Protein AF-A0A1E1WCF6-F1 (afdb_monomer)

Mean predicted aligned error: 4.02 Å

Solvent-accessible surface area (backbone atoms only — not comparable to full-atom values): 6535 Å² total; per-residue (Å²): 132,84,80,81,84,87,86,83,88,68,98,41,70,68,60,52,51,53,52,47,51,52,37,56,75,65,74,49,48,38,32,61,82,71,72,45,86,76,78,83,41,84,52,88,80,76,85,89,62,56,72,68,56,50,52,50,51,50,55,49,52,56,50,31,57,74,54,61,35,74,42,78,51,75,59,94,89,38,40,38,38,27,51,49,98,84,52,71,82,41,78,44,90,54,79,73,46,54,70,74,69,102

Organism: Pectinophora gossypiella (NCBI:txid13191)

Secondary structure (DSSP, 8-state):
-PPPPP----S-HHHHHHHHHHHHHTT-EEGGGGT--SS--EE-------HHHHHHHHHHHHHHHHTT-SEEEEETTEEEEESSSSSPPEEE-SSGGGGG--

pLDDT: mean 94.02, std 3.23, range [73.06, 97.62]

InterPro domains:
  IPR057251 FP protein, C-terminal domain [PF25298] (51-102)

Foldseek 3Di:
DDDDDDDDDDPDPVVLVVVQVVCVVVVFDWCVNVPNDDDTDTDDRDDDEDPQLVVVLVLLVVLCVVLQFPDWDDDPNWIWTHRDPVGDIDTDDHPVCSVVRD

Sequence (102 aa):
GRPKAIVAKLKSRMLRDSIISGVRAKKGISSTDIHIPGERRNLYVNEHLIPANKLLLKYVKEKAKIAKYQFVWVRDGKIFVRKDDTSALMLICDSTDLKKIT

Structure (mmCIF, N/CA/C/O backbone):
data_AF-A0A1E1WCF6-F1
#
_entry.id   AF-A0A1E1WCF6-F1
#
loop_
_atom_site.group_PDB
_atom_site.id
_atom_site.type_symbol
_atom_site.label_atom_id
_atom_site.label_alt_id
_atom_site.label_comp_id
_atom_site.label_asym_id
_atom_site.label_entity_id
_atom_site.label_seq_id
_atom_site.pdbx_PDB_ins_code
_atom_site.Cartn_x
_atom_site.Cartn_y
_atom_site.Cartn_z
_atom_site.occupancy
_atom_site.B_iso_or_equiv
_atom_site.auth_seq_id
_atom_site.auth_comp_id
_atom_site.auth_asym_id
_atom_site.auth_atom_id
_atom_site.pdbx_PDB_model_num
ATOM 1 N N . GLY A 1 1 ? -10.864 -13.083 -20.105 1.00 73.06 1 GLY A N 1
ATOM 2 C CA . GLY A 1 1 ? -10.601 -13.325 -18.667 1.00 73.06 1 GLY A CA 1
ATOM 3 C C . GLY A 1 1 ? -9.665 -12.263 -18.112 1.00 73.06 1 GLY A C 1
ATOM 4 O O . GLY A 1 1 ? -8.954 -11.643 -18.893 1.00 73.06 1 GLY A O 1
ATOM 5 N N . ARG A 1 2 ? -9.663 -12.020 -16.792 1.00 81.38 2 ARG A N 1
ATOM 6 C CA . ARG A 1 2 ? -8.744 -11.053 -16.157 1.00 81.38 2 ARG A CA 1
ATOM 7 C C . ARG A 1 2 ? -7.294 -11.570 -16.245 1.00 81.38 2 ARG A C 1
ATOM 9 O O . ARG A 1 2 ? -7.087 -12.743 -15.934 1.00 81.38 2 ARG A O 1
ATOM 16 N N . PRO A 1 3 ? -6.302 -10.744 -16.633 1.00 86.69 3 PRO A N 1
ATOM 17 C CA . PRO A 1 3 ? -4.902 -11.166 -16.670 1.00 86.69 3 PRO A CA 1
ATOM 18 C C . PRO A 1 3 ? -4.429 -11.672 -15.303 1.00 86.69 3 PRO A C 1
ATOM 20 O O . PRO A 1 3 ? -4.802 -11.111 -14.267 1.00 86.69 3 PRO A O 1
ATOM 23 N N . LYS A 1 4 ? -3.599 -12.722 -15.294 1.00 90.25 4 LYS A N 1
ATOM 24 C CA . LYS A 1 4 ? -2.969 -13.208 -14.059 1.00 90.25 4 LYS A CA 1
ATOM 25 C C . LYS A 1 4 ? -1.984 -12.157 -13.542 1.00 90.25 4 LYS A C 1
ATOM 27 O O . LYS A 1 4 ? -1.271 -11.530 -14.322 1.00 90.25 4 LYS A O 1
ATOM 32 N N . ALA A 1 5 ? -1.945 -11.971 -12.225 1.00 91.81 5 ALA A N 1
ATOM 33 C CA . ALA A 1 5 ? -0.963 -11.094 -11.601 1.00 91.81 5 ALA A CA 1
ATOM 34 C C . ALA A 1 5 ? 0.445 -11.700 -11.718 1.00 91.81 5 ALA A C 1
ATOM 36 O O . ALA A 1 5 ? 0.621 -12.899 -11.507 1.00 91.81 5 ALA A O 1
ATOM 37 N N . ILE A 1 6 ? 1.438 -10.861 -12.011 1.00 93.38 6 ILE A N 1
ATOM 38 C CA . ILE A 1 6 ? 2.852 -11.244 -12.005 1.00 93.38 6 ILE A CA 1
ATOM 39 C C . ILE A 1 6 ? 3.385 -11.069 -10.580 1.00 93.38 6 ILE A C 1
ATOM 41 O O . ILE A 1 6 ? 3.214 -10.007 -9.979 1.00 93.38 6 ILE A O 1
ATOM 45 N N . VAL A 1 7 ? 4.030 -12.103 -10.037 1.00 94.19 7 VAL A N 1
ATOM 46 C CA . VAL A 1 7 ? 4.695 -12.050 -8.727 1.00 94.19 7 VAL A CA 1
ATOM 47 C C . VAL A 1 7 ? 6.200 -12.096 -8.951 1.00 94.19 7 VAL A C 1
ATOM 49 O O . VAL A 1 7 ? 6.721 -13.085 -9.456 1.00 94.19 7 VAL A O 1
ATOM 52 N N . ALA A 1 8 ? 6.896 -11.025 -8.573 1.00 94.44 8 ALA A N 1
ATOM 53 C CA . ALA A 1 8 ? 8.344 -10.913 -8.710 1.00 94.44 8 ALA A CA 1
ATOM 54 C C . ALA A 1 8 ? 9.024 -10.955 -7.336 1.00 94.44 8 ALA A C 1
ATOM 56 O O . ALA A 1 8 ? 8.636 -10.230 -6.416 1.00 94.44 8 ALA A O 1
ATOM 57 N N . LYS A 1 9 ? 10.068 -11.780 -7.206 1.00 95.50 9 LYS A N 1
ATOM 58 C CA . LYS A 1 9 ? 10.974 -11.769 -6.052 1.00 95.50 9 LYS A CA 1
ATOM 59 C C . LYS A 1 9 ? 12.135 -10.827 -6.356 1.00 95.50 9 LYS A C 1
ATOM 61 O O . LYS A 1 9 ? 12.812 -10.982 -7.365 1.00 95.50 9 LYS A O 1
ATOM 66 N N . LEU A 1 10 ? 12.359 -9.855 -5.479 1.00 95.81 10 LEU A N 1
ATOM 67 C CA . LEU A 1 10 ? 13.433 -8.871 -5.612 1.00 95.81 10 LEU A CA 1
ATOM 68 C C . LEU A 1 10 ? 14.606 -9.214 -4.692 1.00 95.81 10 LEU A C 1
ATOM 70 O O . LEU A 1 10 ? 14.438 -9.927 -3.703 1.00 95.81 10 LEU A O 1
ATOM 74 N N . LYS A 1 11 ? 15.789 -8.669 -5.006 1.00 96.88 11 LYS A N 1
ATOM 75 C CA . LYS A 1 11 ? 17.033 -8.932 -4.262 1.00 96.88 11 LYS A CA 1
ATOM 76 C C . LYS A 1 11 ? 16.991 -8.474 -2.800 1.00 96.88 11 LYS A C 1
ATOM 78 O O . LYS A 1 11 ? 17.649 -9.062 -1.954 1.00 96.88 11 LYS A O 1
ATOM 83 N N . SER A 1 12 ? 16.247 -7.409 -2.502 1.00 95.94 12 SER A N 1
ATOM 84 C CA . SER A 1 12 ? 16.157 -6.830 -1.161 1.00 95.94 12 SER A C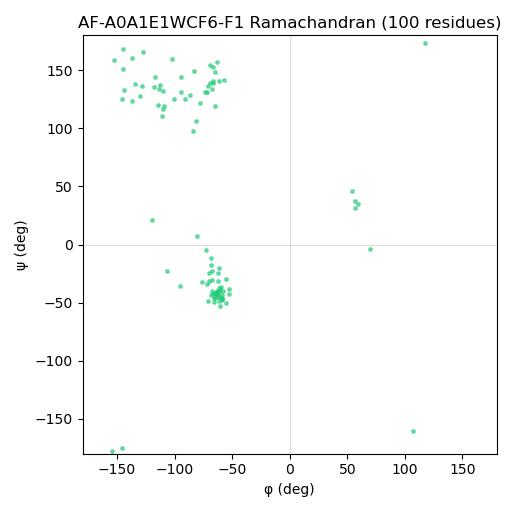A 1
ATOM 85 C C . SER A 1 12 ? 14.826 -6.111 -0.946 1.00 95.94 12 SER A C 1
ATOM 87 O O . SER A 1 12 ? 14.173 -5.680 -1.903 1.00 95.94 12 SER A O 1
ATOM 89 N N . ARG A 1 13 ? 14.441 -5.938 0.327 1.00 92.44 13 ARG A N 1
ATOM 90 C CA . ARG A 1 13 ? 13.280 -5.114 0.712 1.00 92.44 13 ARG A CA 1
ATOM 91 C C . ARG A 1 13 ? 13.448 -3.661 0.275 1.00 92.44 13 ARG A C 1
ATOM 93 O O . ARG A 1 13 ? 12.511 -3.078 -0.249 1.00 92.44 13 ARG A O 1
ATOM 100 N N . MET A 1 14 ? 14.660 -3.123 0.392 1.00 94.31 14 MET A N 1
ATOM 101 C CA . MET A 1 14 ? 14.963 -1.760 -0.042 1.00 94.31 14 MET A CA 1
ATOM 102 C C . MET A 1 14 ? 14.670 -1.557 -1.535 1.00 94.31 14 MET A C 1
ATOM 104 O O . MET A 1 14 ? 14.017 -0.584 -1.891 1.00 94.31 14 MET A O 1
ATOM 108 N N . LEU A 1 15 ? 15.053 -2.506 -2.403 1.00 95.75 15 LEU A N 1
ATOM 109 C CA . LEU A 1 15 ? 14.744 -2.414 -3.836 1.00 95.75 15 LEU A CA 1
ATOM 110 C C . LEU A 1 15 ? 13.230 -2.439 -4.097 1.00 95.75 15 LEU A C 1
ATOM 112 O O . LEU A 1 15 ? 12.736 -1.659 -4.908 1.00 95.75 15 LEU A O 1
ATOM 116 N N . ARG A 1 16 ? 12.493 -3.318 -3.404 1.00 94.88 16 ARG A N 1
ATOM 117 C CA . ARG A 1 16 ? 11.022 -3.357 -3.468 1.00 94.88 16 ARG A CA 1
ATOM 118 C C . ARG A 1 16 ? 10.431 -1.993 -3.121 1.00 94.88 16 ARG A C 1
ATOM 120 O O . ARG A 1 16 ? 9.596 -1.482 -3.866 1.00 94.88 16 ARG A O 1
ATOM 127 N N . ASP A 1 17 ? 10.870 -1.420 -2.008 1.00 93.12 17 ASP A N 1
ATOM 128 C CA . ASP A 1 17 ? 10.320 -0.177 -1.480 1.00 93.12 17 ASP A CA 1
ATOM 129 C C . ASP A 1 17 ? 10.638 1.010 -2.395 1.00 93.12 17 ASP A C 1
ATOM 131 O O . ASP A 1 17 ? 9.745 1.815 -2.652 1.00 93.12 17 ASP A O 1
ATOM 135 N N . SER A 1 18 ? 11.849 1.070 -2.964 1.00 95.25 18 SER A N 1
ATOM 136 C CA . SER A 1 18 ? 12.240 2.076 -3.963 1.00 95.25 18 SER A CA 1
ATOM 137 C C . SER A 1 18 ? 11.397 2.009 -5.240 1.00 95.25 18 SER A C 1
ATOM 139 O O . SER A 1 18 ? 10.999 3.045 -5.768 1.00 95.25 18 SER A O 1
ATOM 141 N N . ILE A 1 19 ? 11.086 0.807 -5.740 1.00 94.56 19 ILE A N 1
ATOM 142 C CA . ILE A 1 19 ? 10.237 0.650 -6.933 1.00 94.56 19 ILE A CA 1
ATOM 143 C C . ILE A 1 19 ? 8.816 1.143 -6.639 1.00 94.56 19 ILE A C 1
ATOM 145 O O . ILE A 1 19 ? 8.257 1.934 -7.398 1.00 94.56 19 ILE A O 1
ATOM 149 N N . ILE A 1 20 ? 8.223 0.696 -5.529 1.00 94.19 20 ILE A N 1
ATOM 150 C CA . ILE A 1 20 ? 6.846 1.061 -5.170 1.00 94.19 20 ILE A CA 1
ATOM 151 C C . ILE A 1 20 ? 6.735 2.562 -4.881 1.00 94.19 20 ILE A C 1
ATOM 153 O O . ILE A 1 20 ? 5.769 3.196 -5.314 1.00 94.19 20 ILE A O 1
ATOM 157 N N . SER A 1 21 ? 7.704 3.148 -4.171 1.00 93.38 21 SER A N 1
ATOM 158 C CA . SER A 1 21 ? 7.712 4.584 -3.882 1.00 93.38 21 SER A CA 1
ATOM 159 C C . SER A 1 21 ? 7.871 5.417 -5.153 1.00 93.38 21 SER A C 1
ATOM 161 O O . SER A 1 21 ? 7.121 6.376 -5.326 1.00 93.38 21 SER A O 1
ATOM 163 N N . GLY A 1 22 ? 8.742 5.008 -6.082 1.00 94.88 22 GLY A N 1
ATOM 164 C CA . GLY A 1 22 ? 8.912 5.665 -7.379 1.00 94.88 22 GLY A CA 1
ATOM 165 C C . GLY A 1 22 ? 7.629 5.663 -8.215 1.00 94.88 22 GLY A C 1
ATOM 166 O O . GLY A 1 22 ? 7.212 6.706 -8.719 1.00 94.88 22 GLY A O 1
ATOM 167 N N . VAL A 1 23 ? 6.935 4.521 -8.292 1.00 94.69 23 VAL A N 1
ATOM 168 C CA . VAL A 1 23 ? 5.645 4.419 -9.001 1.00 94.69 23 VAL A CA 1
ATOM 169 C C . VAL A 1 23 ? 4.578 5.313 -8.360 1.00 94.69 23 VAL A C 1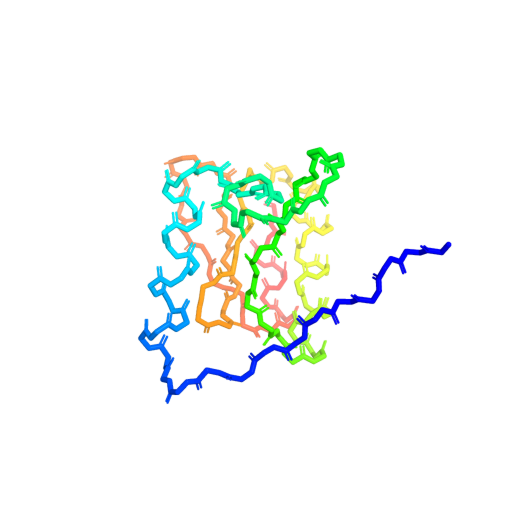
ATOM 171 O O . VAL A 1 23 ? 3.813 5.969 -9.069 1.00 94.69 23 VAL A O 1
ATOM 174 N N . ARG A 1 24 ? 4.526 5.383 -7.022 1.00 91.69 24 ARG A N 1
ATOM 175 C CA . ARG A 1 24 ? 3.592 6.263 -6.297 1.00 91.69 24 ARG A CA 1
ATOM 176 C C . ARG A 1 24 ? 3.909 7.745 -6.512 1.00 91.69 24 ARG A C 1
ATOM 178 O O . ARG A 1 24 ? 2.983 8.513 -6.749 1.00 91.69 24 ARG A O 1
ATOM 185 N N . ALA A 1 25 ? 5.185 8.133 -6.483 1.00 94.12 25 ALA A N 1
ATOM 186 C CA . ALA A 1 25 ? 5.623 9.508 -6.731 1.00 94.12 25 ALA A CA 1
ATOM 187 C C . ALA A 1 25 ? 5.252 9.981 -8.146 1.00 94.12 25 ALA A C 1
ATOM 189 O O . ALA A 1 25 ? 4.790 11.105 -8.323 1.00 94.12 25 ALA A O 1
ATOM 190 N N . LYS A 1 26 ? 5.345 9.084 -9.138 1.00 94.50 26 LYS A N 1
ATOM 191 C CA . LYS A 1 26 ? 4.888 9.324 -10.516 1.00 94.50 26 LYS A CA 1
ATOM 192 C C . LYS A 1 26 ? 3.353 9.322 -10.674 1.00 94.50 26 LYS A C 1
ATOM 194 O O . LYS A 1 26 ? 2.847 9.621 -11.749 1.00 94.50 26 LYS A O 1
ATOM 199 N N . LYS A 1 27 ? 2.595 9.020 -9.610 1.00 92.75 27 LYS A N 1
ATOM 200 C CA . LYS A 1 27 ? 1.126 8.853 -9.614 1.00 92.75 27 LYS A CA 1
ATOM 201 C C . LYS A 1 27 ? 0.644 7.740 -10.556 1.00 92.75 27 LYS A C 1
ATOM 203 O O . LYS A 1 27 ? -0.442 7.818 -11.124 1.00 92.75 27 LYS A O 1
ATOM 208 N N . GLY A 1 28 ? 1.437 6.675 -10.676 1.00 93.25 28 GLY A N 1
ATOM 209 C CA . GLY A 1 28 ? 1.164 5.530 -11.540 1.00 93.25 28 GLY A CA 1
ATOM 210 C C . GLY A 1 28 ? 2.212 5.350 -12.635 1.00 93.25 28 GLY A C 1
ATOM 211 O O . GLY A 1 28 ? 3.131 6.149 -12.801 1.00 93.25 28 GLY A O 1
ATOM 212 N N . ILE A 1 29 ? 2.086 4.247 -13.367 1.00 95.69 29 ILE A N 1
ATOM 213 C CA . ILE A 1 29 ? 2.943 3.917 -14.504 1.00 95.69 29 ILE A CA 1
ATOM 214 C C . ILE A 1 29 ? 2.106 3.201 -15.563 1.00 95.69 29 ILE A C 1
ATOM 216 O O . ILE A 1 29 ? 1.110 2.551 -15.244 1.00 95.69 29 ILE A O 1
ATOM 220 N N . SER A 1 30 ? 2.479 3.343 -16.826 1.00 96.19 30 SER A N 1
ATOM 221 C CA . SER A 1 30 ? 1.791 2.757 -17.972 1.00 96.19 30 SER A CA 1
ATOM 222 C C . SER A 1 30 ? 2.748 1.967 -18.867 1.00 96.19 30 SER A C 1
ATOM 224 O O . SER A 1 30 ? 3.964 2.072 -18.728 1.00 96.19 30 SER A O 1
ATOM 226 N N . SER A 1 31 ? 2.210 1.153 -19.778 1.00 95.56 31 SER A N 1
ATOM 227 C CA . SER A 1 31 ? 2.996 0.340 -20.722 1.00 95.56 31 SER A CA 1
ATOM 228 C C . SER A 1 31 ? 4.015 1.163 -21.517 1.00 95.56 31 SER A C 1
ATOM 230 O O . SER A 1 31 ? 5.153 0.731 -21.684 1.00 95.56 31 SER A O 1
ATOM 232 N N . THR A 1 32 ? 3.651 2.381 -21.922 1.00 95.25 32 THR A N 1
ATOM 233 C CA . THR A 1 32 ? 4.530 3.294 -22.665 1.00 95.25 32 THR A CA 1
ATOM 234 C C . THR A 1 32 ? 5.707 3.797 -21.831 1.00 95.25 32 THR A C 1
ATOM 236 O O . THR A 1 32 ? 6.784 4.011 -22.371 1.00 95.25 32 THR A O 1
ATOM 239 N N . ASP A 1 33 ? 5.539 3.937 -20.511 1.00 94.00 33 ASP A N 1
ATOM 240 C CA . ASP A 1 33 ? 6.602 4.402 -19.606 1.00 94.00 33 ASP A CA 1
ATOM 241 C C . ASP A 1 33 ? 7.747 3.393 -19.448 1.00 94.00 33 ASP A C 1
ATOM 243 O O . ASP A 1 33 ? 8.819 3.748 -18.962 1.00 94.00 33 ASP A O 1
ATOM 247 N N . ILE A 1 34 ? 7.504 2.133 -19.814 1.00 92.69 34 ILE A N 1
ATOM 248 C CA . ILE A 1 34 ? 8.485 1.044 -19.782 1.00 92.69 34 ILE A CA 1
ATOM 249 C C . ILE A 1 34 ? 8.717 0.448 -21.174 1.00 92.69 34 ILE A C 1
ATOM 251 O O . ILE A 1 34 ? 9.191 -0.679 -21.290 1.00 92.69 34 ILE A O 1
ATOM 255 N N . HIS A 1 35 ? 8.385 1.211 -22.221 1.00 94.81 35 HIS A N 1
ATOM 256 C CA . HIS A 1 35 ? 8.621 0.867 -23.624 1.00 94.81 35 HIS A CA 1
ATOM 257 C C . HIS A 1 35 ? 7.996 -0.468 -24.063 1.00 94.81 35 HIS A C 1
ATOM 259 O O . HIS A 1 35 ? 8.519 -1.144 -24.948 1.00 94.81 35 HIS A O 1
ATOM 265 N N . ILE A 1 36 ? 6.864 -0.858 -23.467 1.00 93.62 36 ILE A N 1
ATOM 266 C CA . ILE A 1 36 ? 6.083 -1.991 -23.967 1.00 93.62 36 ILE A CA 1
ATOM 267 C C . ILE A 1 36 ? 5.291 -1.519 -25.194 1.00 93.62 36 ILE A C 1
ATOM 269 O O . ILE A 1 36 ? 4.499 -0.578 -25.065 1.00 93.62 36 ILE A O 1
ATOM 273 N N . PRO A 1 37 ? 5.468 -2.155 -26.368 1.00 94.00 37 PRO A N 1
ATOM 274 C CA . PRO A 1 37 ? 4.753 -1.775 -27.579 1.00 94.00 37 PRO A CA 1
ATOM 275 C C . PRO A 1 37 ? 3.247 -2.052 -27.461 1.00 94.00 37 PRO A C 1
ATOM 277 O O . PRO A 1 37 ? 2.815 -2.971 -26.761 1.00 94.00 37 PRO A O 1
ATOM 280 N N . GLY A 1 38 ? 2.449 -1.276 -28.197 1.00 93.31 38 GLY A N 1
ATOM 281 C CA . GLY A 1 38 ? 0.995 -1.419 -28.279 1.00 93.31 38 GLY A CA 1
ATOM 282 C C . GLY A 1 38 ? 0.223 -0.320 -27.547 1.00 93.31 38 GLY A C 1
ATOM 283 O O . GLY A 1 38 ? 0.731 0.768 -27.288 1.00 93.31 38 GLY A O 1
ATOM 284 N N . GLU A 1 39 ? -1.043 -0.605 -27.248 1.00 94.19 39 GLU A N 1
ATOM 285 C CA . GLU A 1 39 ? -1.955 0.332 -26.590 1.00 94.19 39 GLU A CA 1
ATOM 286 C C . GLU A 1 39 ? -1.460 0.729 -25.187 1.00 94.19 39 GLU A C 1
ATOM 288 O O . GLU A 1 39 ? -0.973 -0.102 -24.407 1.00 94.19 39 GLU A O 1
ATOM 293 N N . ARG A 1 40 ? -1.628 2.010 -24.832 1.00 95.12 40 ARG A N 1
ATOM 294 C CA . ARG A 1 40 ? -1.294 2.513 -23.498 1.00 95.12 40 ARG A CA 1
ATOM 295 C C . ARG A 1 40 ? -2.204 1.874 -22.449 1.00 95.12 40 ARG A C 1
ATOM 297 O O . ARG A 1 40 ? -3.414 2.074 -22.454 1.00 95.12 40 ARG A O 1
ATOM 304 N N . ARG A 1 41 ? -1.611 1.153 -21.498 1.00 93.94 41 ARG A N 1
ATOM 305 C CA . ARG A 1 41 ? -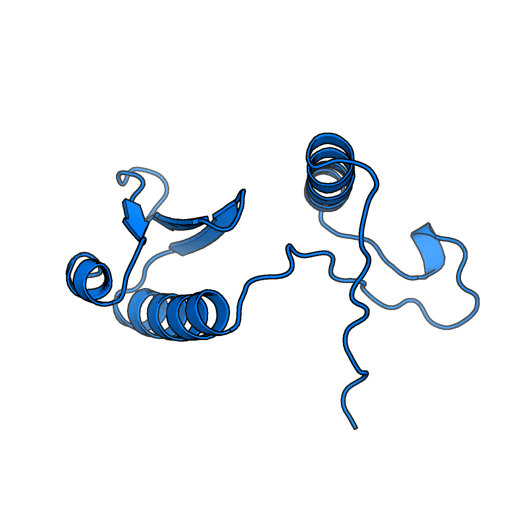2.323 0.485 -20.399 1.00 93.94 41 ARG A CA 1
ATOM 306 C C . ARG A 1 41 ? -1.708 0.845 -19.062 1.00 93.94 41 ARG A C 1
ATOM 308 O O . ARG A 1 41 ? -0.489 0.823 -18.923 1.00 93.94 41 ARG A O 1
ATOM 315 N N . ASN A 1 42 ? -2.550 1.136 -18.075 1.00 94.50 42 ASN A N 1
ATOM 316 C CA . ASN A 1 42 ? -2.099 1.403 -16.712 1.00 94.50 42 ASN A CA 1
ATOM 317 C C . ASN A 1 42 ? -1.601 0.117 -16.048 1.00 94.50 42 ASN A C 1
ATOM 319 O O . ASN A 1 42 ? -2.235 -0.936 -16.131 1.00 94.50 42 ASN A O 1
ATOM 323 N N . LEU A 1 43 ? -0.476 0.229 -15.354 1.00 93.31 43 LEU A N 1
ATOM 324 C CA . LEU A 1 43 ? 0.158 -0.847 -14.613 1.00 93.31 43 LEU A CA 1
ATOM 325 C C . LEU A 1 43 ? 0.074 -0.543 -13.118 1.00 93.31 43 LEU A C 1
ATOM 327 O O . LEU A 1 43 ? 0.315 0.578 -12.670 1.00 93.31 43 LEU A O 1
ATOM 331 N N . TYR A 1 44 ? -0.247 -1.569 -12.335 1.00 92.50 44 TYR A N 1
ATOM 332 C CA . TYR A 1 44 ? -0.382 -1.456 -10.888 1.00 92.50 44 TYR A CA 1
ATOM 333 C C . TYR A 1 44 ? 0.703 -2.275 -10.204 1.00 92.50 44 TYR A C 1
ATOM 335 O O . TYR A 1 44 ? 0.757 -3.495 -10.353 1.00 92.50 44 TYR A O 1
ATOM 343 N N . VAL A 1 45 ? 1.536 -1.600 -9.416 1.00 93.62 45 VAL A N 1
ATOM 344 C CA . VAL A 1 45 ? 2.617 -2.219 -8.645 1.00 93.62 45 VAL A CA 1
ATOM 345 C C . VAL A 1 45 ? 2.245 -2.174 -7.168 1.00 93.62 45 VAL A C 1
ATOM 347 O O . VAL A 1 45 ? 2.037 -1.101 -6.607 1.00 93.62 45 VAL A O 1
ATOM 350 N N . ASN A 1 46 ? 2.132 -3.343 -6.539 1.00 92.19 46 ASN A N 1
ATOM 351 C CA . ASN A 1 46 ? 1.755 -3.483 -5.134 1.00 92.19 46 ASN A CA 1
ATOM 352 C C . ASN A 1 46 ? 2.632 -4.527 -4.440 1.00 92.19 46 ASN A C 1
ATOM 354 O O . ASN A 1 46 ? 3.219 -5.394 -5.087 1.00 92.19 46 ASN A O 1
ATOM 358 N N . GLU A 1 47 ? 2.674 -4.478 -3.110 1.00 92.31 47 GLU A N 1
ATOM 359 C CA . GLU A 1 47 ? 3.303 -5.528 -2.312 1.00 92.31 47 GLU A CA 1
ATOM 360 C C . GLU A 1 47 ? 2.522 -6.845 -2.423 1.00 92.31 47 GLU A C 1
ATOM 362 O O . GLU A 1 47 ? 1.288 -6.872 -2.376 1.00 92.31 47 GLU A O 1
ATOM 367 N N . HIS A 1 48 ? 3.245 -7.959 -2.533 1.00 93.25 48 HIS A N 1
ATOM 368 C CA . HIS A 1 48 ? 2.633 -9.279 -2.492 1.00 93.25 48 HIS A CA 1
ATOM 369 C C . HIS A 1 48 ? 2.374 -9.700 -1.039 1.00 93.25 48 HIS A C 1
ATOM 371 O O . HIS A 1 48 ? 3.293 -10.062 -0.308 1.00 93.25 48 HIS A O 1
ATOM 377 N N . LEU A 1 49 ? 1.106 -9.667 -0.633 1.00 92.88 49 LEU A N 1
ATOM 378 C CA . LEU A 1 49 ? 0.662 -10.105 0.689 1.00 92.88 49 LEU A CA 1
ATOM 379 C C . LEU A 1 49 ? 0.458 -11.624 0.761 1.00 92.88 49 LEU A C 1
ATOM 381 O O . LEU A 1 49 ? 0.041 -12.259 -0.215 1.00 92.88 49 LEU A O 1
ATOM 385 N N . ILE A 1 50 ? 0.676 -12.194 1.947 1.00 91.81 50 ILE A N 1
ATOM 386 C CA . ILE A 1 50 ? 0.260 -13.568 2.252 1.00 91.81 50 ILE A CA 1
ATOM 387 C C . ILE A 1 50 ? -1.277 -13.697 2.185 1.00 91.81 50 ILE A C 1
ATOM 389 O O . ILE A 1 50 ? -1.975 -12.689 2.345 1.00 91.81 50 ILE A O 1
ATOM 393 N N . PRO A 1 51 ? -1.833 -14.904 1.965 1.00 93.50 51 PRO A N 1
ATOM 394 C CA . PRO A 1 51 ? -3.280 -15.099 1.827 1.00 93.50 51 PRO A CA 1
ATOM 395 C C . PRO A 1 51 ? -4.104 -14.521 2.986 1.00 93.50 51 PRO A C 1
ATOM 397 O O . PRO A 1 51 ? -5.090 -13.829 2.739 1.00 93.50 51 PRO A O 1
ATOM 400 N N . ALA A 1 52 ? -3.653 -14.713 4.231 1.00 93.75 52 ALA A N 1
ATOM 401 C CA . ALA A 1 52 ? -4.311 -14.167 5.418 1.00 93.75 52 ALA A CA 1
ATOM 402 C C . ALA A 1 52 ? -4.405 -12.629 5.377 1.00 93.75 52 ALA A C 1
ATOM 404 O O . ALA A 1 52 ? -5.486 -12.071 5.546 1.00 93.75 52 ALA A O 1
ATOM 405 N N . ASN A 1 53 ? -3.313 -11.934 5.042 1.00 94.12 53 ASN A N 1
ATOM 406 C CA . ASN A 1 53 ? -3.303 -10.470 4.949 1.00 94.12 53 ASN A CA 1
ATOM 407 C C . ASN A 1 53 ? -4.114 -9.957 3.753 1.00 94.12 53 ASN A C 1
ATOM 409 O O . ASN A 1 53 ? -4.697 -8.879 3.835 1.00 94.12 53 ASN A O 1
ATOM 413 N N . LYS A 1 54 ? -4.190 -10.707 2.643 1.00 94.31 54 LYS A N 1
ATOM 414 C CA . LYS A 1 54 ? -5.089 -10.363 1.524 1.00 94.31 54 LYS A CA 1
ATOM 415 C C . LYS A 1 54 ? -6.551 -10.405 1.965 1.00 94.31 54 LYS A C 1
ATOM 417 O O . LYS A 1 54 ? -7.309 -9.497 1.627 1.00 94.31 54 LYS A O 1
ATOM 422 N N . LEU A 1 55 ? -6.927 -11.437 2.722 1.00 95.88 55 LEU A N 1
ATOM 423 C CA . LEU A 1 55 ? -8.273 -11.581 3.266 1.00 95.88 55 LEU A CA 1
ATOM 424 C C . LEU A 1 55 ? -8.580 -10.478 4.287 1.00 95.88 55 LEU A C 1
ATOM 426 O O . LEU A 1 55 ? -9.612 -9.820 4.183 1.00 95.88 55 LEU A O 1
ATOM 430 N N . LEU A 1 56 ? -7.648 -10.203 5.202 1.00 96.62 56 LEU A N 1
ATOM 431 C CA . LEU A 1 56 ? -7.779 -9.112 6.166 1.00 96.62 56 LEU A CA 1
ATOM 432 C C . LEU A 1 56 ? -7.938 -7.756 5.465 1.00 96.62 56 LEU A C 1
ATOM 434 O O . LEU A 1 56 ? -8.849 -7.003 5.791 1.00 96.62 56 LEU A O 1
ATOM 438 N N . LEU A 1 57 ? -7.120 -7.465 4.447 1.00 96.81 57 LEU A N 1
ATOM 439 C CA . LEU A 1 57 ? -7.221 -6.227 3.670 1.00 96.81 57 LEU A CA 1
ATOM 440 C C . LEU A 1 57 ? -8.584 -6.079 2.987 1.00 96.81 57 LEU A C 1
ATOM 442 O O . LEU A 1 57 ? -9.096 -4.963 2.898 1.00 96.81 57 LEU A O 1
ATOM 446 N N . LYS A 1 58 ? -9.171 -7.180 2.502 1.00 96.44 58 LYS A N 1
ATOM 447 C CA . LYS A 1 58 ? -10.523 -7.169 1.933 1.00 96.44 58 LYS A CA 1
ATOM 448 C C . LYS A 1 58 ? -11.541 -6.715 2.984 1.00 96.44 58 LYS A C 1
ATOM 450 O O . LYS A 1 58 ? -12.233 -5.729 2.743 1.00 96.44 58 LYS A O 1
ATOM 455 N N . TYR A 1 59 ? -11.557 -7.351 4.156 1.00 97.00 59 TYR A N 1
ATOM 456 C CA . TYR A 1 59 ? -12.483 -6.997 5.237 1.00 97.00 59 TYR A CA 1
ATOM 457 C C . TYR A 1 59 ? -12.272 -5.576 5.764 1.00 97.00 59 TYR A C 1
ATOM 459 O O . TYR A 1 59 ? -13.238 -4.850 5.992 1.00 97.00 59 TYR A O 1
ATOM 467 N N . VAL A 1 60 ? -11.015 -5.141 5.896 1.00 97.62 60 VAL A N 1
ATOM 468 C CA . VAL A 1 60 ? -10.686 -3.764 6.285 1.00 97.62 60 VAL A CA 1
ATOM 469 C C . VAL A 1 60 ? -11.272 -2.771 5.288 1.00 97.62 60 VAL A C 1
ATOM 471 O O . VAL A 1 60 ? -11.917 -1.816 5.705 1.00 97.62 60 VAL A O 1
ATOM 474 N N . LYS A 1 61 ? -11.090 -2.988 3.978 1.00 97.00 61 LYS A N 1
ATOM 475 C CA . LYS A 1 61 ? -11.631 -2.093 2.942 1.00 97.00 61 LYS A CA 1
ATOM 476 C C . LYS A 1 61 ? -13.156 -2.053 2.945 1.00 97.00 61 LYS A C 1
ATOM 478 O O . LYS A 1 61 ? -13.727 -0.976 2.799 1.00 97.00 61 LYS A O 1
ATOM 483 N N . GLU A 1 62 ? -13.806 -3.202 3.108 1.00 97.00 62 GLU A N 1
ATOM 484 C CA . GLU A 1 62 ? -15.268 -3.293 3.191 1.00 97.00 62 GLU A CA 1
ATOM 485 C C . GLU A 1 62 ? -15.797 -2.509 4.395 1.00 97.00 62 GLU A C 1
ATOM 487 O O . GLU A 1 62 ? -16.673 -1.656 4.244 1.00 97.00 62 GLU A O 1
ATOM 492 N N . LYS A 1 63 ? -15.202 -2.714 5.574 1.00 96.88 63 LYS A N 1
ATOM 493 C CA . LYS A 1 63 ? -15.614 -2.023 6.796 1.00 96.88 63 LYS A CA 1
ATOM 494 C C . LYS A 1 63 ? -15.303 -0.527 6.763 1.00 96.88 63 LYS A C 1
ATOM 496 O O . LYS A 1 63 ? -16.160 0.281 7.106 1.00 96.88 63 LYS A O 1
ATOM 501 N N . ALA A 1 64 ? -14.116 -0.152 6.288 1.00 97.12 64 ALA A N 1
ATOM 502 C CA . ALA A 1 64 ? -13.707 1.238 6.099 1.00 97.12 64 ALA A CA 1
ATOM 503 C C . ALA A 1 64 ? -14.667 1.990 5.168 1.00 97.12 64 ALA A C 1
ATOM 505 O O . ALA A 1 64 ? -15.032 3.125 5.458 1.00 97.12 64 ALA A O 1
ATOM 506 N N . LYS A 1 65 ? -15.134 1.343 4.091 1.00 96.81 65 LYS A N 1
ATOM 507 C CA . LYS A 1 65 ? -16.127 1.922 3.179 1.00 96.81 65 LYS A CA 1
ATOM 508 C C . LYS A 1 65 ? -17.452 2.211 3.890 1.00 96.81 65 LYS A C 1
ATOM 510 O O . LYS A 1 65 ? -18.003 3.291 3.706 1.00 96.81 65 LYS A O 1
ATOM 515 N N . ILE A 1 66 ? -17.947 1.272 4.699 1.00 96.62 66 ILE A N 1
ATOM 516 C CA . ILE A 1 66 ? -19.199 1.434 5.462 1.00 96.62 66 ILE A CA 1
ATOM 517 C C . ILE A 1 66 ? -19.059 2.560 6.495 1.00 96.62 66 ILE A C 1
ATOM 519 O O . ILE A 1 66 ? -19.915 3.437 6.571 1.00 96.62 66 ILE A O 1
ATOM 523 N N . ALA A 1 67 ? -17.947 2.580 7.230 1.00 96.06 67 ALA A N 1
ATOM 524 C CA . ALA A 1 67 ? -17.650 3.577 8.257 1.00 96.06 67 ALA A CA 1
ATOM 525 C C . ALA A 1 67 ? -17.100 4.912 7.700 1.00 96.06 67 ALA A C 1
ATOM 527 O O . ALA A 1 67 ? -16.694 5.787 8.463 1.00 96.06 67 ALA A O 1
ATOM 528 N N . LYS A 1 68 ? -17.086 5.085 6.369 1.00 95.81 68 LYS A N 1
ATOM 529 C CA . LYS A 1 68 ? -16.654 6.305 5.659 1.00 95.81 68 LYS A CA 1
ATOM 530 C C . LYS A 1 68 ? -15.220 6.757 5.974 1.00 95.81 68 LYS A C 1
ATOM 532 O O . LYS A 1 68 ? -14.936 7.950 6.028 1.00 95.81 68 LYS A O 1
ATOM 537 N N . TYR A 1 69 ? -14.307 5.808 6.146 1.00 97.25 69 TYR A N 1
ATOM 538 C CA . TYR A 1 69 ? -12.878 6.094 6.239 1.00 97.25 69 TYR A CA 1
ATOM 539 C C . TYR A 1 69 ? -12.327 6.445 4.858 1.00 97.25 69 TYR A C 1
ATOM 541 O O . TYR A 1 69 ? -12.549 5.715 3.890 1.00 97.25 69 TYR A O 1
ATOM 549 N N . GLN A 1 70 ? -11.582 7.542 4.774 1.00 96.56 70 GLN A N 1
ATOM 550 C CA . GLN A 1 70 ? -11.037 8.046 3.516 1.00 96.56 70 GLN A CA 1
ATOM 551 C C . GLN A 1 70 ? -9.834 7.236 3.026 1.00 96.56 70 GLN A C 1
ATOM 553 O O . GLN A 1 70 ? -9.647 7.083 1.818 1.00 96.56 70 GLN A O 1
ATOM 558 N N . PHE A 1 71 ? -9.026 6.686 3.937 1.00 96.44 71 PHE A N 1
ATOM 559 C CA . PHE A 1 71 ? -7.737 6.110 3.569 1.00 96.44 71 PHE A CA 1
ATOM 560 C C . PHE A 1 71 ? -7.538 4.701 4.125 1.00 96.44 71 PHE A C 1
ATOM 562 O O . PHE A 1 71 ? -7.622 4.459 5.329 1.00 96.44 71 PHE A O 1
ATOM 569 N N . VAL A 1 72 ? -7.186 3.778 3.229 1.00 96.81 72 VAL A N 1
ATOM 570 C CA . VAL A 1 72 ? -6.704 2.430 3.554 1.00 96.81 72 VAL A CA 1
ATOM 571 C C . VAL A 1 72 ? -5.522 2.112 2.650 1.00 96.81 72 VAL A C 1
ATOM 573 O O . VAL A 1 72 ? -5.654 2.134 1.424 1.00 96.81 72 VAL A O 1
ATOM 576 N N . TRP A 1 73 ? -4.370 1.777 3.225 1.00 94.62 73 TRP A N 1
ATOM 577 C CA . TRP A 1 73 ? -3.181 1.428 2.447 1.00 94.62 73 TRP A CA 1
ATOM 578 C C . TRP A 1 73 ? -2.348 0.338 3.108 1.00 94.62 73 TRP A C 1
ATOM 580 O O . TRP A 1 73 ? -2.551 -0.039 4.258 1.00 94.62 73 TRP A O 1
ATOM 590 N N . VAL A 1 74 ? -1.399 -0.181 2.334 1.00 94.25 74 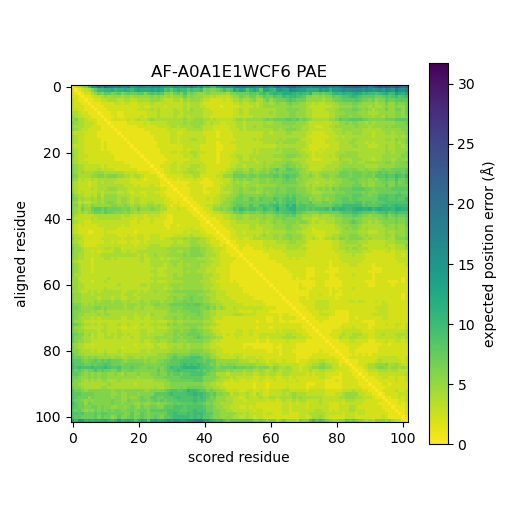VAL A N 1
ATOM 591 C CA . VAL A 1 74 ? -0.442 -1.191 2.775 1.00 94.25 74 VAL A CA 1
ATOM 592 C C . VAL A 1 74 ? 0.962 -0.611 2.678 1.00 94.25 74 VAL A C 1
ATOM 594 O O . VAL A 1 74 ? 1.301 0.054 1.685 1.00 94.25 74 VAL A O 1
ATOM 597 N N . ARG A 1 75 ? 1.751 -0.848 3.726 1.00 91.06 75 ARG A N 1
ATOM 598 C CA . ARG A 1 75 ? 3.179 -0.536 3.770 1.00 91.06 75 ARG A CA 1
ATOM 599 C C . ARG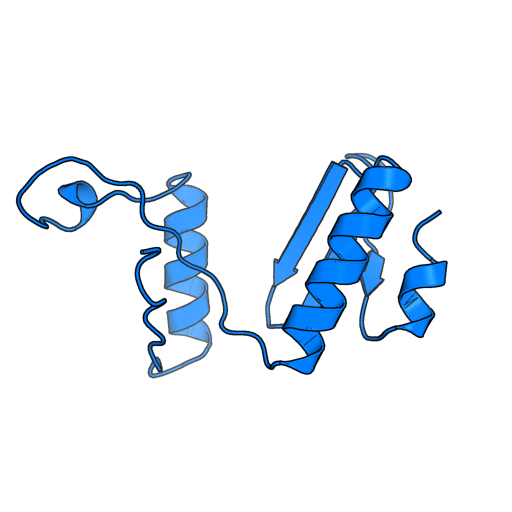 A 1 75 ? 3.909 -1.585 4.603 1.00 91.06 75 ARG A C 1
ATOM 601 O O . ARG A 1 75 ? 3.549 -1.804 5.754 1.00 91.06 75 ARG A O 1
ATOM 608 N N . ASP A 1 76 ? 4.928 -2.205 4.019 1.00 89.38 76 ASP A N 1
ATOM 609 C CA . ASP A 1 76 ? 5.730 -3.271 4.639 1.00 89.38 76 ASP A CA 1
ATOM 610 C C . ASP A 1 76 ? 4.869 -4.434 5.160 1.00 89.38 76 ASP A C 1
ATOM 612 O O . ASP A 1 76 ? 4.983 -4.894 6.294 1.00 89.38 76 ASP A O 1
ATOM 616 N N . GLY A 1 77 ? 3.922 -4.872 4.328 1.00 89.62 77 GLY A N 1
ATOM 617 C CA . GLY A 1 77 ? 2.979 -5.947 4.656 1.00 89.62 77 GLY A CA 1
ATOM 618 C C . GLY A 1 77 ? 1.922 -5.618 5.722 1.00 89.62 77 GLY A C 1
ATOM 619 O O . GLY A 1 77 ? 1.037 -6.445 5.957 1.00 89.62 77 GLY A O 1
ATOM 620 N N . LYS A 1 78 ? 1.980 -4.429 6.332 1.00 93.38 78 LYS A N 1
ATOM 621 C CA . LYS A 1 78 ? 1.048 -3.949 7.359 1.00 93.38 78 LYS A CA 1
ATOM 622 C C . LYS A 1 78 ? -0.073 -3.122 6.743 1.00 93.38 78 LYS A C 1
ATOM 624 O O . LYS A 1 78 ? 0.154 -2.386 5.779 1.00 93.38 78 LYS A O 1
ATOM 629 N N . ILE A 1 79 ? -1.275 -3.245 7.301 1.00 96.44 79 ILE A N 1
ATOM 630 C CA . ILE A 1 79 ? -2.473 -2.551 6.824 1.00 96.44 79 ILE A CA 1
ATOM 631 C C . ILE A 1 79 ? -2.727 -1.343 7.718 1.00 96.44 79 ILE A C 1
ATOM 633 O O . ILE A 1 79 ? -2.851 -1.471 8.932 1.00 96.44 79 ILE A O 1
ATOM 637 N N . PHE A 1 80 ? -2.832 -0.176 7.099 1.00 96.69 80 PHE A N 1
ATOM 638 C CA . PHE A 1 80 ? -3.081 1.086 7.771 1.00 96.69 80 PHE A CA 1
ATOM 639 C C . PHE A 1 80 ? -4.412 1.673 7.330 1.00 96.69 80 PHE A C 1
ATOM 641 O O . PHE A 1 80 ? -4.800 1.558 6.164 1.00 96.69 80 PHE A O 1
ATOM 648 N N . VAL A 1 81 ? -5.090 2.309 8.275 1.00 97.50 81 VAL A N 1
ATOM 649 C CA . VAL A 1 81 ? -6.404 2.917 8.098 1.00 97.50 81 VAL A CA 1
ATOM 650 C C . VAL A 1 81 ? -6.390 4.304 8.730 1.00 97.50 81 VAL A C 1
ATOM 652 O O . VAL A 1 81 ? -5.839 4.492 9.815 1.00 97.50 81 VAL A O 1
ATOM 655 N N . ARG A 1 82 ? -6.996 5.283 8.059 1.00 97.19 82 ARG A N 1
ATOM 656 C CA . ARG A 1 82 ? -7.153 6.648 8.571 1.00 97.19 82 ARG A CA 1
ATOM 657 C C . ARG A 1 82 ? -8.498 7.211 8.121 1.00 97.19 82 ARG A C 1
ATOM 659 O O . ARG A 1 82 ? -8.870 7.049 6.958 1.00 97.19 82 ARG A O 1
ATOM 666 N N . LYS A 1 83 ? -9.244 7.808 9.054 1.00 95.69 83 LYS A N 1
ATOM 667 C CA . LYS A 1 83 ? -10.614 8.271 8.791 1.00 95.69 83 LYS A CA 1
ATOM 668 C C . LYS A 1 83 ? -10.637 9.483 7.870 1.00 95.69 83 LYS A C 1
ATOM 670 O O . LYS A 1 83 ? -11.343 9.453 6.873 1.00 95.69 83 LYS A O 1
ATOM 675 N N . ASP A 1 84 ? -9.816 10.474 8.170 1.00 95.56 84 ASP A N 1
ATOM 676 C CA . ASP A 1 84 ? -9.645 11.716 7.420 1.00 95.56 84 ASP A CA 1
ATOM 677 C C . ASP A 1 84 ? -8.236 12.285 7.673 1.00 95.56 84 ASP A C 1
ATOM 679 O O . ASP A 1 84 ? -7.413 11.666 8.357 1.00 95.56 84 ASP A O 1
ATOM 683 N N . ASP A 1 85 ? -7.933 13.449 7.103 1.00 94.88 85 ASP A N 1
ATOM 684 C CA . ASP A 1 85 ? -6.617 14.089 7.194 1.00 94.88 85 ASP A CA 1
ATOM 685 C C . ASP A 1 85 ? -6.245 14.609 8.590 1.00 94.88 85 ASP A C 1
ATOM 687 O O . ASP A 1 85 ? -5.074 14.928 8.818 1.00 94.88 85 ASP A O 1
ATOM 691 N N . THR A 1 86 ? -7.184 14.665 9.537 1.00 95.25 86 THR A N 1
ATOM 692 C CA . THR A 1 86 ? -6.938 15.119 10.918 1.00 95.25 86 THR A CA 1
ATOM 693 C C . THR A 1 86 ? -6.929 13.965 11.917 1.00 95.25 86 THR A C 1
ATOM 695 O O . THR A 1 86 ? -6.278 14.047 12.956 1.00 95.25 86 THR A O 1
ATOM 698 N N . SER A 1 87 ? -7.568 12.848 11.580 1.00 95.00 87 SER A N 1
ATOM 699 C CA . SER A 1 87 ? -7.663 11.669 12.432 1.00 95.00 87 SER A CA 1
ATOM 700 C C . SER A 1 87 ? -6.330 10.945 12.601 1.00 95.00 87 SER A C 1
ATOM 702 O O . SER A 1 87 ? -5.448 10.972 11.732 1.00 95.00 87 SER A O 1
ATOM 704 N N . ALA A 1 88 ? -6.207 10.232 13.719 1.00 94.31 88 ALA A N 1
ATOM 705 C CA . ALA A 1 88 ? -5.054 9.394 14.006 1.00 94.31 88 ALA A CA 1
ATOM 706 C C . ALA A 1 88 ? -4.939 8.219 13.021 1.00 94.31 88 ALA A C 1
ATOM 708 O O . ALA A 1 88 ? -5.927 7.671 12.523 1.00 94.31 88 ALA A O 1
ATOM 709 N N . LEU A 1 89 ? -3.695 7.825 12.761 1.00 94.94 89 LEU A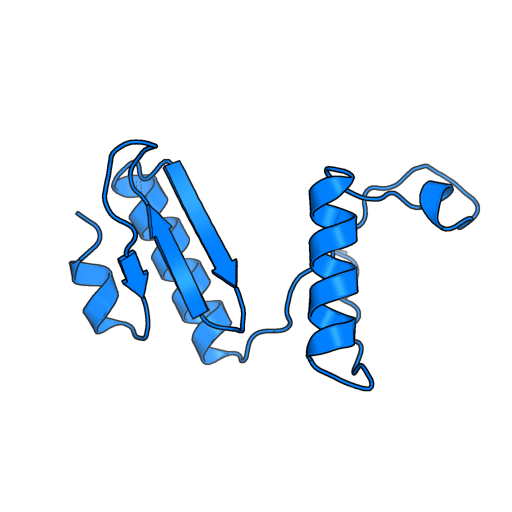 N 1
ATOM 710 C CA . LEU A 1 89 ? -3.368 6.627 12.004 1.00 94.94 89 LEU A CA 1
ATOM 711 C C . LEU A 1 89 ? -3.664 5.377 12.840 1.00 94.94 89 LEU A C 1
ATOM 713 O O . LEU A 1 89 ? -3.180 5.263 13.964 1.00 94.94 89 LEU A O 1
ATOM 717 N N . MET A 1 90 ? -4.369 4.405 12.265 1.00 96.00 90 MET A N 1
ATOM 718 C CA . MET A 1 90 ? -4.588 3.098 12.883 1.00 96.00 90 MET A CA 1
ATOM 719 C C . MET A 1 90 ? -3.888 1.986 12.107 1.00 96.00 90 MET A C 1
ATOM 721 O O . MET A 1 90 ? -3.989 1.898 10.883 1.00 96.00 90 MET A O 1
ATOM 725 N N . LEU A 1 91 ? -3.196 1.115 12.838 1.00 96.75 91 LEU A N 1
ATOM 726 C CA . LEU A 1 91 ? -2.627 -0.129 12.331 1.00 96.75 91 LEU A CA 1
ATOM 727 C C . LEU A 1 91 ? -3.609 -1.277 12.599 1.00 96.75 91 LEU A C 1
ATOM 729 O O . LEU A 1 91 ? -4.088 -1.421 13.724 1.00 96.75 91 LEU A O 1
ATOM 733 N N . ILE A 1 92 ? -3.875 -2.085 11.573 1.00 96.62 92 ILE A N 1
ATOM 734 C CA . ILE A 1 92 ? -4.679 -3.306 11.659 1.00 96.62 92 ILE A CA 1
ATOM 735 C C . ILE A 1 92 ? -3.748 -4.504 11.456 1.00 96.62 92 ILE A C 1
ATOM 737 O O . ILE A 1 92 ? -3.228 -4.719 10.356 1.00 96.62 92 ILE A O 1
ATOM 741 N N . CYS A 1 93 ? -3.527 -5.268 12.521 1.00 93.25 93 CYS A N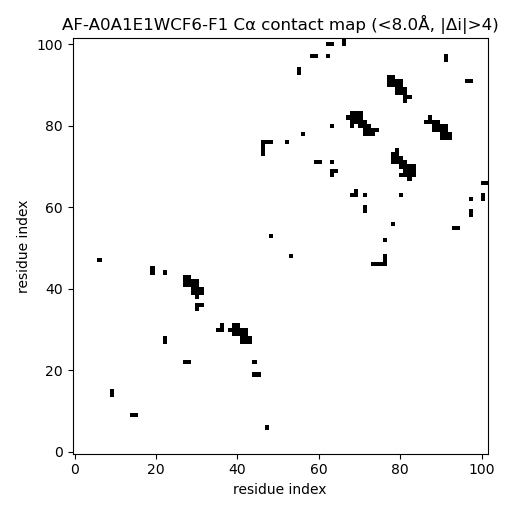 1
ATOM 742 C CA . CYS A 1 93 ? -2.678 -6.457 12.530 1.00 93.25 93 CYS A CA 1
ATOM 743 C C . CYS A 1 93 ? -3.487 -7.740 12.319 1.00 93.25 93 CYS A C 1
ATOM 745 O O . CYS A 1 93 ? -3.013 -8.657 11.648 1.00 93.25 93 CYS A O 1
ATOM 747 N N . ASP A 1 94 ? -4.704 -7.800 12.858 1.00 93.50 94 ASP A N 1
ATOM 748 C CA . ASP A 1 94 ? -5.535 -9.001 12.838 1.00 93.50 94 ASP A CA 1
ATOM 749 C C . ASP A 1 94 ? -7.039 -8.697 12.708 1.00 93.50 94 ASP A C 1
ATOM 751 O O . ASP A 1 94 ? -7.472 -7.564 12.494 1.00 93.50 94 ASP A O 1
ATOM 755 N N . SER A 1 95 ? -7.857 -9.748 12.779 1.00 90.62 95 SER A N 1
ATOM 756 C CA . SER A 1 95 ? -9.312 -9.635 12.647 1.00 90.62 95 SER A CA 1
ATOM 757 C C . SER A 1 95 ? -9.994 -8.952 13.838 1.00 90.62 95 SER A C 1
ATOM 759 O O . SER A 1 95 ? -11.063 -8.370 13.662 1.00 90.62 95 SER A O 1
ATOM 761 N N . THR A 1 96 ? -9.401 -8.970 15.034 1.00 93.88 96 THR A N 1
ATOM 762 C CA . THR A 1 96 ? -9.960 -8.303 16.218 1.00 93.88 96 THR A CA 1
ATOM 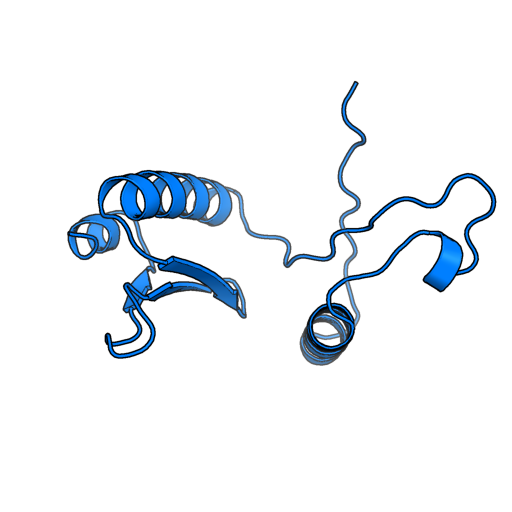763 C C . THR A 1 96 ? -9.842 -6.786 16.098 1.00 93.88 96 THR A C 1
ATOM 765 O O . THR A 1 96 ? -10.781 -6.065 16.448 1.00 93.88 96 THR A 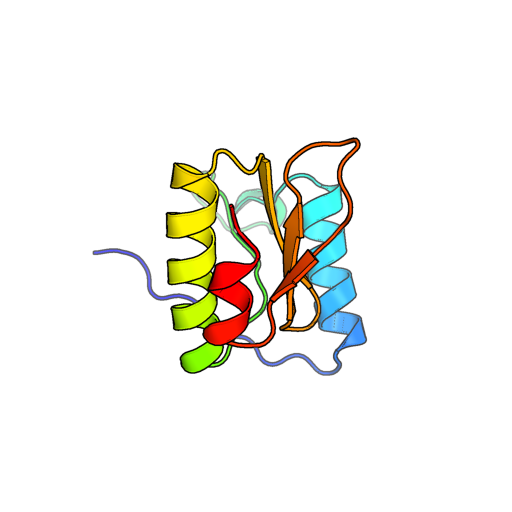O 1
ATOM 768 N N . ASP A 1 97 ? -8.763 -6.313 15.470 1.00 93.12 97 ASP A N 1
ATOM 769 C CA . ASP A 1 97 ? -8.526 -4.902 15.165 1.00 93.12 97 ASP A CA 1
ATOM 770 C C . ASP A 1 97 ? -9.583 -4.297 14.235 1.00 93.12 97 ASP A C 1
ATOM 772 O O . ASP A 1 97 ? -9.787 -3.083 14.251 1.00 93.12 97 ASP A O 1
ATOM 776 N N . LEU A 1 98 ? -10.331 -5.112 13.479 1.00 92.25 98 LEU A N 1
ATOM 777 C CA . LEU A 1 98 ? -11.457 -4.621 12.680 1.00 92.25 98 LEU A CA 1
ATOM 778 C C . LEU A 1 98 ? -12.471 -3.866 13.541 1.00 92.25 98 LEU A C 1
ATOM 780 O O . LEU A 1 98 ? -13.114 -2.945 13.043 1.00 92.25 98 LEU A O 1
ATOM 784 N N . LYS A 1 99 ? -12.622 -4.211 14.828 1.00 93.75 99 LYS A N 1
ATOM 785 C CA . LYS A 1 99 ? -13.529 -3.521 15.762 1.00 93.75 99 LYS A CA 1
ATOM 786 C C . LYS A 1 99 ? -13.162 -2.049 15.977 1.00 93.75 99 LYS A C 1
ATOM 788 O O . LYS A 1 99 ? -14.062 -1.271 16.256 1.00 93.75 99 LYS A O 1
ATOM 793 N N . LYS A 1 100 ? -11.896 -1.665 15.769 1.00 91.81 100 LYS A N 1
ATOM 794 C CA . LYS A 1 100 ? -11.412 -0.276 15.869 1.00 91.81 100 LYS A CA 1
ATOM 795 C C . LYS A 1 100 ? -11.970 0.631 14.768 1.00 91.81 100 LYS A C 1
ATOM 797 O O . LYS A 1 100 ? -12.000 1.843 14.926 1.00 91.81 100 LYS A O 1
ATOM 802 N N . ILE A 1 101 ? -12.403 0.049 13.648 1.00 92.25 101 ILE A N 1
ATOM 803 C CA . ILE A 1 101 ? -13.021 0.784 12.542 1.00 92.25 101 ILE A CA 1
ATOM 804 C C . ILE A 1 101 ? -14.510 0.957 12.867 1.00 92.25 101 ILE A C 1
ATOM 806 O O . ILE A 1 101 ? -15.300 0.031 12.656 1.00 92.25 101 ILE A O 1
ATOM 810 N N . THR A 1 102 ? -14.857 2.127 13.402 1.00 86.69 102 THR A N 1
ATOM 811 C CA . THR A 1 102 ? -16.227 2.578 13.714 1.00 86.69 102 THR A CA 1
ATOM 812 C C . THR A 1 102 ? -16.579 3.854 12.976 1.00 86.69 102 THR A C 1
ATOM 814 O O . THR A 1 102 ? -15.694 4.748 12.912 1.00 86.69 102 THR A O 1
#

Nearest PDB structures (foldseek):
  6cb1-assembly1_n  TM=3.841E-01  e=3.906E+00  Saccharomyces cerevisiae BY4741
  4yzd-assembly1_A  TM=3.695E-01  e=9.577E+00  Homo sapiens
  2qlv-assembly2_D  TM=2.950E-01  e=6.116E+00  Saccharomyces cerevisiae

Radius of gyration: 15.89 Å; Cα contacts (8 Å, |Δi|>4): 96; chains: 1; bounding box: 36×30×44 Å

=== Feature glossary ===
A reading guide for the features in this record.

Start from the sequence.

  · Sequence gives the chain of amino acids in standard one-letter code (A=alanine, C=cysteine, …, Y=tyrosine), read N→C. It is the only feature that is directly encoded by the gene; all structural features are derived from the folded form of this sequence.

Fold it, and you get atomic coordinates and the backbone conformation that goes with them.

  · Structure coordinates are given as an mmCIF _atom_site loop: one row per atom with element, residue name, chain id, sequence number, and x/y/z position in Å. Only the four main-chain atoms per residue are included here; side chains are omitted to keep the record compact.

  · Backbone dihedral angles. Every residue except chain termini has a φ (preceding-C → N → Cα → C) and a ψ (N → Cα → C → next-N). They are reported in degrees following the IUPAC sign convention. Secondary structure is essentially a statement about which (φ, ψ) basin each residue occupies.

  · Eight-state secondary structure (DSSP): H is the canonical α-helix, G the tighter 3₁₀-helix, I the wider π-helix; E/B are β-structure, T and S are turns and bends, and '-' is everything else. DSSP derives these from the pattern of main-chain N–H···O=C hydrogen bonds, not from the sequence.

  · SS3 is a coarse helix/strand/coil call (letters a/b/c) made by the P-SEA algorithm from inter-Cα distances and dihedrals. It is less detailed than DSSP but needs only Cα positions.

Summarize the fold with a handful of shape descriptors and a per-residue structural alphabet.

  · Radius of gyration (Rg) is the root-mean-square distance of Cα atoms from their centroid — a single number for overall size and compactness. A globular domain of N residues has Rg ≈ 2.2·N^0.38 Å; an extended or disordered chain has a much larger Rg. The Cα contact count is the number of residue pairs whose Cα atoms are within 8 Å and are more than four positions apart in sequence — a standard proxy for tertiary packing density. The bounding box is the smallest axis-aligned box enclosing all Cα atoms.

  · 3Di is Foldseek's structural alphabet. Each residue is assigned one of twenty discrete states based on how its Cα sits relative to its spatial (not sequential) neighbors. Aligning 3Di strings finds structural homologs roughly as well as full 3D superposition, but orders of magnitude faster.

  · Solvent-accessible surface area (SASA) is the area in Å² traced out by the centre of a 1.4 Å probe sphere (a water molecule) rolled over the protein's van der Waals surface (Shrake–Rupley / Lee–Richards construction). Buried residues have near-zero SASA; fully exposed residues can exceed 200 Å². The total SASA scales roughly with the number of surface residues.

Ask how reliable the model is.

  · For AlphaFold models, the B-factor field carries pLDDT — the model's own estimate of local accuracy on a 0–100 scale. Regions with pLDDT<50 should be treated as essentially unmodeled; they often correspond to intrinsically disordered segments.

  · For experimental (PDB) structures, the B-factor (temperature factor) quantifies the positional spread of each atom in the crystal — a combination of thermal vibration and static disorder — in units of Å². High B-factors mark flexible loops or poorly resolved regions; low B-factors mark the rigid, well-ordered core.

  · Predicted Aligned Error (PAE) is an AlphaFold confidence matrix: entry (i, j) is the expected error in the position of residue j, in ångströms, when the prediction is superimposed on the true structure at residue i. Low PAE within a block of residues means that block is internally rigid and well-predicted; high PAE between two blocks means their relative placement is uncertain even if each block individually is confident.

Place it in context: what it resembles, what it is annotated as, and how it looks.

  · Structural nearest neighbors (via Foldseek easy-search vs the PDB). Reported per hit: target PDB id, E-value, and alignment TM-score. A TM-score above ~0.5 is the conventional threshold for 'same fold'.

  · Functional annotations link the protein to curated databases. InterPro entries identify conserved domains and families by matching the sequence against member-database signatures (Pfam, PROSITE, CDD, …). Gene Ontology (GO) terms describe molecular function, biological process, and cellular component in a controlled vocabulary. CATH places the structure in a hierarchical fold classification (Class/Architecture/Topology/Homologous-superfamily). The organism is the source species.

  · The contact map is a binary N×N matrix image: pixel (i, j) is dark where Cα_i and Cα_j are within 8 Å and |i−j|>4. Because the |i−j|>4 filter removes local helical contacts, off-diagonal stripes parallel to the main diagonal indicate parallel β-sheets; stripes perpendicular to it indicate antiparallel β-sheets. The Ramachandran plot scatters every residue's (φ, ψ) pair against the sterically allowed regions. The PAE heatmap renders the predicted-aligned-error matrix.

  · Six rendered views show the 3D structure from the faces of a cube — i.e. along ±x, ±y, ±z. Rendering representation is drawn randomly per protein from cartoon (secondary-structure ribbons), sticks (backbone bonds), or molecular surface; coloring is either N→C rainbow (blue at the N-terminus through red at the C-terminus) or one color per chain.